Protein AF-A0A6A1TLH7-F1 (afdb_monomer)

Mean predicted aligned error: 11.82 Å

Organism: Neorhizobium galegae (NCBI:txid399)

Sequence (129 aa):
MTAERFIASPFVEGDRLYRSGDLGRYLPDGNLEFLGRNDDQVKIRGFRIEPGEIAARLCEHELVGDAVVVARQDRAGDQRLVAYVVAKPAHGSDEADGAQLAASLRAHLGSLLPTTWCRLPSCGWMGCR

Radius of gyration: 21.56 Å; Cα contacts (8 Å, |Δi|>4): 139; chains: 1; bounding box: 51×53×57 Å

InterPro domains:
  IPR025110 AMP-binding enzyme, C-terminal domain [PF13193] (53-113)
  IPR045851 AMP-binding enzyme domain superfamily [G3DSA:3.30.300.30] (39-123)

Nearest PDB structures (foldseek):
  5wmm-assembly1_A  TM=5.866E-01  e=1.098E-10  Micromonospora sp. ML1
  6m2o-assembly1_A  TM=6.675E-01  e=2.154E-07  Rhodopseudomonas palustris
  5bsr-assembly1_A  TM=6.480E-01  e=2.439E-07  Nicotiana tabacum
  4wv3-assembly1_A  TM=6.741E-01  e=5.823E-07  Stigmatella aurantiaca
  4g37-assembly2_B  TM=6.312E-01  e=1.574E-06  Photinus pyralis

Secondary structure (DSSP, 8-state):
--TTSEEEPSSSTT-EEE---EEEEE-TTSPEEEEEESS--EEETTEEE-HHHHHHHHHTSTTEEEEEEEEEE-TTS-EEEEEEEEEPGGG---HHHHHHHHHHHHHHHHHTS-S--------------

Foldseek 3Di:
DDDPQWDQDPVDHPHTDGDPQWDWDADPVRDIGTDGGNAQWDAAPNDTDRQVVLQVLLCVDPQFPGKGWHWDQDPVRHTDIDMDTDTDPVQDDDVVSVVVSVVVSVVSVVVPDDPDDDDDPPDDPDDDD

Solvent-accessible surface area (backbone atoms only — not comparable to full-atom values): 8312 Å² total; per-residue (Å²): 136,66,72,88,43,47,41,78,34,92,87,42,88,93,42,68,38,75,65,82,50,66,34,63,45,75,44,99,88,71,49,77,45,81,74,50,62,76,49,84,64,43,75,44,97,87,40,83,43,54,32,68,58,54,19,53,60,49,43,71,38,91,60,35,66,41,50,49,44,44,83,42,69,48,97,87,67,52,64,40,80,46,74,49,72,40,66,36,89,92,63,72,86,50,73,72,49,50,56,53,49,55,51,51,52,52,52,56,60,54,68,76,46,85,88,73,84,85,85,76,79,89,71,77,92,79,82,85,128

pLDDT: mean 84.62, std 12.76, range [43.81, 96.56]

Structure (mmCIF, N/CA/C/O backbone):
data_AF-A0A6A1TLH7-F1
#
_entry.id   AF-A0A6A1TLH7-F1
#
loop_
_atom_site.group_PDB
_atom_site.id
_atom_site.type_symbol
_atom_site.label_atom_id
_atom_site.label_alt_id
_atom_site.label_comp_id
_atom_site.label_asym_id
_atom_site.label_entity_id
_atom_site.label_seq_id
_atom_site.pdbx_PDB_ins_code
_atom_site.Cartn_x
_atom_site.Cartn_y
_atom_site.Cartn_z
_atom_site.occupancy
_atom_site.B_iso_or_equiv
_atom_site.auth_seq_id
_atom_site.auth_comp_id
_atom_site.auth_asym_id
_atom_site.auth_atom_id
_atom_site.pdbx_PDB_model_num
ATOM 1 N N . MET A 1 1 ? -19.952 5.585 2.055 1.00 47.22 1 MET A N 1
ATOM 2 C CA . MET A 1 1 ? -19.207 4.695 2.975 1.00 47.22 1 MET A CA 1
ATOM 3 C C . MET A 1 1 ? -19.762 3.287 2.813 1.00 47.22 1 MET A C 1
ATOM 5 O O . MET A 1 1 ? -20.968 3.119 2.932 1.00 47.22 1 MET A O 1
ATOM 9 N N . THR A 1 2 ? -18.924 2.331 2.413 1.00 47.28 2 THR A N 1
ATOM 10 C CA . THR A 1 2 ? -19.317 0.996 1.922 1.00 47.28 2 THR A CA 1
ATOM 11 C C . THR A 1 2 ? -19.657 0.010 3.046 1.00 47.28 2 THR A C 1
ATOM 13 O O . THR A 1 2 ? -19.273 0.193 4.203 1.00 47.28 2 THR A O 1
ATOM 16 N N . ALA A 1 3 ? -20.395 -1.048 2.692 1.00 58.00 3 ALA A N 1
ATOM 17 C CA . ALA A 1 3 ? -20.850 -2.111 3.591 1.00 58.00 3 ALA A CA 1
ATOM 18 C C . ALA A 1 3 ? -19.714 -2.854 4.328 1.00 58.00 3 ALA A C 1
ATOM 20 O O . ALA A 1 3 ? -19.961 -3.453 5.367 1.00 58.00 3 ALA A O 1
ATOM 21 N N . GLU A 1 4 ? -18.472 -2.762 3.852 1.00 61.28 4 GLU A N 1
ATOM 22 C CA . GLU A 1 4 ? -17.318 -3.486 4.404 1.00 61.28 4 GLU A CA 1
ATOM 23 C C . GLU A 1 4 ? -16.864 -3.011 5.792 1.00 61.28 4 GLU A C 1
ATOM 25 O O . GLU A 1 4 ? -16.290 -3.796 6.546 1.00 61.28 4 GLU A O 1
ATOM 30 N N . ARG A 1 5 ? -17.116 -1.747 6.167 1.00 78.06 5 ARG A N 1
ATOM 31 C CA . ARG A 1 5 ? -16.708 -1.217 7.487 1.00 78.06 5 ARG A CA 1
ATOM 32 C C . ARG A 1 5 ? -17.796 -1.259 8.550 1.00 78.06 5 ARG A C 1
ATOM 34 O O . ARG A 1 5 ? -17.478 -1.143 9.729 1.00 78.06 5 ARG A O 1
ATOM 41 N N . PHE A 1 6 ? -19.053 -1.430 8.155 1.00 87.88 6 PHE A N 1
ATOM 42 C CA . PHE A 1 6 ? -20.183 -1.475 9.076 1.00 87.88 6 PHE A CA 1
ATOM 43 C C . PHE A 1 6 ? -20.924 -2.805 8.912 1.00 87.88 6 PHE A C 1
ATOM 45 O O . PHE A 1 6 ? -21.735 -2.965 7.999 1.00 87.88 6 PHE A O 1
ATOM 52 N N . ILE A 1 7 ? -20.645 -3.756 9.795 1.00 88.38 7 ILE A N 1
ATOM 53 C CA . ILE A 1 7 ? -21.216 -5.108 9.763 1.00 88.38 7 ILE A CA 1
ATOM 54 C C . ILE A 1 7 ? -22.512 -5.167 10.575 1.00 88.38 7 ILE A C 1
ATOM 56 O O . ILE A 1 7 ? -22.739 -4.309 11.426 1.00 88.38 7 ILE A O 1
ATOM 60 N N . ALA A 1 8 ? -23.364 -6.163 10.329 1.00 92.56 8 ALA A N 1
ATOM 61 C CA . ALA A 1 8 ? -24.525 -6.404 11.184 1.00 92.56 8 ALA A CA 1
ATOM 62 C C . ALA A 1 8 ? -24.064 -6.759 12.608 1.00 92.56 8 ALA A C 1
ATOM 64 O O . ALA A 1 8 ? -23.109 -7.521 12.780 1.00 92.56 8 ALA A O 1
ATOM 65 N N . SER A 1 9 ? -24.717 -6.186 13.618 1.00 91.25 9 SER A N 1
ATOM 66 C CA . SER A 1 9 ? -24.429 -6.506 15.013 1.00 91.25 9 SER A CA 1
ATOM 67 C C . SER A 1 9 ? -24.983 -7.894 15.358 1.00 91.25 9 SER A C 1
ATOM 69 O O . SER A 1 9 ? -26.180 -8.116 15.197 1.00 91.25 9 SER A O 1
ATOM 71 N N . PRO A 1 10 ? -24.163 -8.835 15.863 1.00 92.38 10 PRO A N 1
ATOM 72 C CA . PRO A 1 10 ? -24.665 -10.095 16.408 1.00 92.38 10 PRO A CA 1
ATOM 73 C C . PRO A 1 10 ? -25.266 -9.927 17.814 1.00 92.38 10 PRO A C 1
ATOM 75 O O . PRO A 1 10 ? -25.828 -10.876 18.350 1.00 92.38 10 PRO A O 1
ATOM 78 N N . PHE A 1 11 ? -25.112 -8.751 18.435 1.00 92.31 11 PHE A N 1
ATOM 79 C CA . PHE A 1 11 ? -25.544 -8.494 19.812 1.00 92.31 11 PHE A CA 1
ATOM 80 C C . PHE A 1 11 ? -26.929 -7.848 19.890 1.00 92.31 11 PHE A C 1
ATOM 82 O O . PHE A 1 11 ? -27.643 -8.052 20.867 1.00 92.31 11 PHE A O 1
ATOM 89 N N . VAL A 1 12 ? -27.293 -7.055 18.879 1.00 93.75 12 VAL A N 1
ATOM 90 C CA . VAL A 1 12 ? -28.563 -6.323 18.815 1.00 93.75 12 VAL A CA 1
ATOM 91 C C . VAL A 1 12 ? -29.077 -6.384 17.382 1.00 93.75 12 VAL A C 1
ATOM 93 O O . VAL A 1 12 ? -28.392 -5.962 16.451 1.00 93.75 12 VAL A O 1
ATOM 96 N N . GLU A 1 13 ? -30.279 -6.924 17.199 1.00 93.69 13 GLU A N 1
ATOM 97 C CA . GLU A 1 13 ? -30.901 -7.040 15.882 1.00 93.69 13 GLU A CA 1
ATOM 98 C C . GLU A 1 13 ? -31.238 -5.654 15.313 1.00 93.69 13 GLU A C 1
ATOM 100 O O . GLU A 1 13 ? -31.763 -4.791 16.012 1.00 93.69 13 GLU A O 1
ATOM 105 N N . GLY A 1 14 ? -30.912 -5.431 14.039 1.00 90.81 14 GLY A N 1
ATOM 106 C CA . GLY A 1 14 ? -31.104 -4.142 13.362 1.00 90.81 14 GLY A CA 1
ATOM 107 C C . GLY A 1 14 ? -29.952 -3.144 13.530 1.00 90.81 14 GLY A C 1
ATOM 108 O O . GLY A 1 14 ? -29.838 -2.222 12.719 1.00 90.81 14 GLY A O 1
ATOM 109 N N . ASP A 1 15 ? -29.050 -3.360 14.491 1.00 93.38 15 ASP A N 1
ATOM 110 C CA . ASP A 1 15 ? -27.878 -2.507 14.701 1.00 93.38 15 ASP A CA 1
ATOM 111 C C . ASP A 1 15 ? -26.694 -2.886 13.803 1.00 93.38 15 ASP A C 1
ATOM 113 O O . ASP A 1 15 ? -26.580 -3.994 13.263 1.00 93.38 15 ASP A O 1
ATOM 117 N N . ARG A 1 16 ? -25.751 -1.947 13.673 1.00 92.06 16 ARG A N 1
ATOM 118 C CA . ARG A 1 16 ? -24.495 -2.143 12.942 1.00 92.06 16 ARG A CA 1
ATOM 119 C C . ARG A 1 16 ? -23.290 -1.867 13.828 1.00 92.06 16 ARG A C 1
ATOM 121 O O . ARG A 1 16 ? -23.271 -0.898 14.580 1.00 92.06 16 ARG A O 1
ATOM 128 N N . LEU A 1 17 ? -22.250 -2.678 13.673 1.00 91.31 17 LEU A N 1
ATOM 129 C CA . LEU A 1 17 ? -20.954 -2.488 14.318 1.00 91.31 17 LEU A CA 1
ATOM 130 C C . LEU A 1 17 ? -19.943 -1.914 13.334 1.00 91.31 17 LEU A C 1
ATOM 132 O O . LEU A 1 17 ? -19.870 -2.349 12.185 1.00 91.31 17 LEU A O 1
ATOM 136 N N . TYR A 1 18 ? -19.122 -0.976 13.800 1.00 88.56 18 TYR A N 1
ATOM 137 C CA . TYR A 1 18 ? -18.003 -0.451 13.026 1.00 88.56 18 TYR A CA 1
ATOM 138 C C . TYR A 1 18 ? -16.744 -1.297 13.244 1.00 88.56 18 TYR A C 1
ATOM 140 O O . TYR A 1 18 ? -16.263 -1.440 14.369 1.00 88.56 18 TYR A O 1
ATOM 148 N N . ARG A 1 19 ? -16.173 -1.835 12.162 1.00 85.69 19 ARG A N 1
ATOM 149 C CA . ARG A 1 19 ? -14.906 -2.573 12.195 1.00 85.69 19 ARG A CA 1
ATOM 150 C C . ARG A 1 19 ? -13.741 -1.579 12.176 1.00 85.69 19 ARG A C 1
ATOM 152 O O . ARG A 1 19 ? -13.341 -1.116 11.111 1.00 85.69 19 ARG A O 1
ATOM 159 N N . SER A 1 20 ? -13.196 -1.259 13.352 1.00 82.62 20 SER A N 1
ATOM 160 C CA . SER A 1 20 ? -12.102 -0.281 13.502 1.00 82.62 20 SER A CA 1
ATOM 161 C C . SER A 1 20 ? -10.771 -0.735 12.897 1.00 82.62 20 SER A C 1
ATOM 163 O O . SER A 1 20 ? -9.969 0.109 12.497 1.00 82.62 20 SER A O 1
ATOM 165 N N . GLY A 1 21 ? -10.536 -2.051 12.836 1.00 78.25 21 GLY A N 1
ATOM 166 C CA . GLY A 1 21 ? -9.248 -2.645 12.456 1.00 78.25 21 GLY A CA 1
ATOM 167 C C . GLY A 1 21 ? -8.199 -2.612 13.575 1.00 78.25 21 GLY A C 1
ATOM 168 O O . GLY A 1 21 ? -7.069 -3.035 13.361 1.00 78.25 21 GLY A O 1
ATOM 169 N N . ASP A 1 22 ? -8.562 -2.141 14.769 1.00 83.44 22 ASP A N 1
ATOM 170 C CA . ASP A 1 22 ? -7.699 -2.148 15.951 1.00 83.44 22 ASP A CA 1
ATOM 171 C C . ASP A 1 22 ? -7.807 -3.480 16.702 1.00 83.44 22 ASP A C 1
ATOM 173 O O . ASP A 1 22 ? -8.893 -4.048 16.839 1.00 83.44 22 ASP A O 1
ATOM 177 N N . LEU A 1 23 ? -6.673 -3.968 17.201 1.00 84.94 23 LEU A N 1
ATOM 178 C CA . LEU A 1 23 ? -6.590 -5.099 18.110 1.00 84.94 23 LEU A CA 1
ATOM 179 C C . LEU A 1 23 ? -6.469 -4.570 19.537 1.00 84.94 23 LEU A C 1
ATOM 181 O O . LEU A 1 23 ? -5.616 -3.735 19.841 1.00 84.94 23 LEU A O 1
ATOM 185 N N . GLY A 1 24 ? -7.301 -5.089 20.427 1.00 90.00 24 GLY A N 1
ATOM 186 C CA . GLY A 1 24 ? -7.239 -4.778 21.844 1.00 90.00 24 GLY A CA 1
ATOM 187 C C . GLY A 1 24 ? -7.706 -5.950 22.689 1.00 90.00 24 GLY A C 1
ATOM 188 O O . GLY A 1 24 ? -8.295 -6.904 22.174 1.00 90.00 24 GLY A O 1
ATOM 189 N N . ARG A 1 25 ? -7.442 -5.874 23.990 1.00 92.25 25 ARG A N 1
ATOM 190 C CA . ARG A 1 25 ? -7.968 -6.818 24.980 1.00 92.25 25 ARG A CA 1
ATOM 191 C C . ARG A 1 25 ? -8.503 -6.075 26.193 1.00 92.25 25 ARG A C 1
ATOM 193 O O . ARG A 1 25 ? -8.019 -4.997 26.524 1.00 92.25 25 ARG A O 1
ATOM 200 N N . TYR A 1 26 ? -9.464 -6.680 26.874 1.00 96.25 26 TYR A N 1
ATOM 201 C CA . TYR A 1 26 ? -9.888 -6.195 28.180 1.00 96.25 26 TYR A CA 1
ATOM 202 C C . TYR A 1 26 ? -8.872 -6.590 29.252 1.00 96.25 26 TYR A C 1
ATOM 204 O O . TYR A 1 26 ? -8.373 -7.719 29.271 1.00 96.25 26 TYR A O 1
ATOM 212 N N . LEU A 1 27 ? -8.579 -5.650 30.141 1.00 96.00 27 LEU A N 1
ATOM 213 C CA . LEU A 1 27 ? -7.859 -5.877 31.384 1.00 96.00 27 LEU A CA 1
ATOM 214 C C . LEU A 1 27 ? -8.842 -6.319 32.488 1.00 96.00 27 LEU A C 1
ATOM 216 O O . LEU A 1 27 ? -10.049 -6.095 32.362 1.00 96.00 27 LEU A O 1
ATOM 220 N N . PRO A 1 28 ? -8.360 -6.941 33.584 1.00 96.56 28 PRO A N 1
ATOM 221 C CA . PRO A 1 28 ? -9.223 -7.399 34.679 1.00 96.56 28 PRO A CA 1
ATOM 222 C C . PRO A 1 28 ? -10.030 -6.289 35.370 1.00 96.56 28 PRO A C 1
ATOM 224 O O . PRO A 1 28 ? -11.033 -6.576 36.014 1.00 96.56 28 PRO A O 1
ATOM 227 N N . ASP A 1 29 ? -9.596 -5.035 35.242 1.00 96.00 29 ASP A N 1
ATOM 228 C CA . ASP A 1 29 ? -10.276 -3.846 35.765 1.00 96.00 29 ASP A CA 1
ATOM 229 C C . ASP A 1 29 ? -11.367 -3.298 34.820 1.00 96.00 29 ASP A C 1
ATOM 231 O O . ASP A 1 29 ? -12.030 -2.317 35.149 1.00 96.00 29 ASP A O 1
ATOM 235 N N . GLY A 1 30 ? -11.568 -3.928 33.655 1.00 94.62 30 GLY A N 1
ATOM 236 C CA . G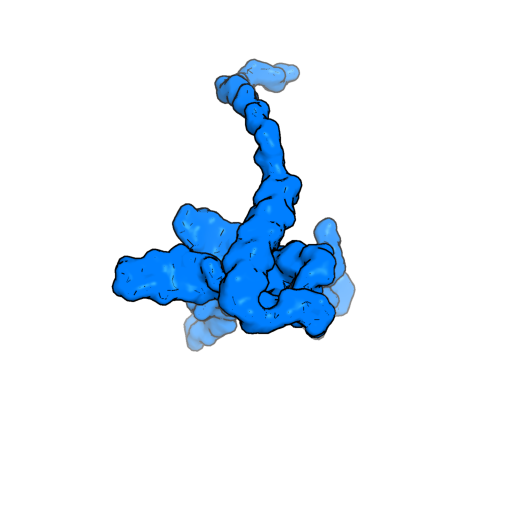LY A 1 30 ? -12.545 -3.525 32.644 1.00 94.62 30 GLY A CA 1
ATOM 237 C C . GLY A 1 30 ? -12.034 -2.491 31.636 1.00 94.62 30 GLY A C 1
ATOM 238 O O . GLY A 1 30 ? -12.761 -2.165 30.695 1.00 94.62 30 GLY A O 1
ATOM 239 N N . ASN A 1 31 ? -10.797 -2.003 31.772 1.00 95.12 31 ASN A N 1
ATOM 240 C CA . ASN A 1 31 ? -10.194 -1.106 30.787 1.00 95.12 31 ASN A CA 1
ATOM 241 C C . ASN A 1 31 ? -9.788 -1.858 29.510 1.00 95.12 31 ASN A C 1
ATOM 243 O O . ASN A 1 31 ? -9.514 -3.059 29.530 1.00 95.12 31 ASN A O 1
ATOM 247 N N . LEU A 1 32 ? -9.727 -1.138 28.385 1.00 94.81 32 LEU A N 1
ATOM 248 C CA . LEU A 1 32 ? -9.283 -1.686 27.103 1.00 94.81 32 LEU A CA 1
ATOM 249 C C . LEU A 1 32 ? -7.795 -1.371 26.880 1.00 94.81 32 LEU A C 1
ATOM 251 O O . LEU A 1 32 ? -7.413 -0.205 26.790 1.00 94.81 32 LEU A O 1
ATOM 255 N N . GLU A 1 33 ? -6.958 -2.399 26.751 1.00 93.12 33 GLU A N 1
ATOM 256 C CA . GLU A 1 33 ? -5.564 -2.265 26.324 1.00 93.12 33 GLU A CA 1
ATOM 257 C C . GLU A 1 33 ? -5.474 -2.372 24.799 1.00 93.12 33 GLU A C 1
ATOM 259 O O . GLU A 1 33 ? -5.944 -3.343 24.200 1.00 93.12 33 GLU A O 1
ATOM 264 N N . PHE A 1 34 ? -4.852 -1.376 24.168 1.00 85.81 34 PHE A N 1
ATOM 265 C CA . PHE A 1 34 ? -4.582 -1.368 22.733 1.00 85.81 34 PHE A CA 1
ATOM 266 C C . PHE A 1 34 ? -3.319 -2.181 22.419 1.00 85.81 34 PHE A C 1
ATOM 268 O O . PHE A 1 34 ? -2.243 -1.881 22.932 1.00 85.81 34 PHE A O 1
ATOM 275 N N . LEU A 1 35 ? -3.448 -3.193 21.558 1.00 78.38 35 LEU A N 1
ATOM 276 C CA . LEU A 1 35 ? -2.383 -4.145 21.216 1.00 78.38 35 LEU A CA 1
ATOM 277 C C . LEU A 1 35 ? -1.776 -3.908 19.827 1.00 78.38 35 LEU A C 1
ATOM 279 O O . LEU A 1 35 ? -0.743 -4.490 19.501 1.00 78.38 35 LEU A O 1
ATOM 283 N N . GLY A 1 36 ? -2.402 -3.070 19.002 1.00 68.75 36 GLY A N 1
ATOM 284 C CA . GLY A 1 36 ? -1.936 -2.762 17.654 1.00 68.75 36 GLY A CA 1
ATOM 285 C C . GLY A 1 36 ? -3.075 -2.778 16.647 1.00 68.75 36 GLY A C 1
ATOM 286 O O . GLY A 1 36 ? -4.241 -2.653 17.008 1.00 68.75 36 GLY A O 1
ATOM 287 N N . ARG A 1 37 ? -2.746 -2.926 15.365 1.00 76.38 37 ARG A N 1
ATOM 288 C CA . ARG A 1 37 ? -3.743 -3.074 14.303 1.00 76.38 37 ARG A CA 1
ATOM 289 C C . ARG A 1 37 ? -3.815 -4.524 13.848 1.00 76.38 37 ARG A C 1
ATOM 291 O O . ARG A 1 37 ? -2.816 -5.232 13.852 1.00 76.38 37 ARG A O 1
ATOM 298 N N . ASN A 1 38 ? -5.019 -4.949 13.492 1.00 70.00 38 ASN A N 1
ATOM 299 C CA . ASN A 1 38 ? -5.297 -6.231 12.850 1.00 70.00 38 ASN A CA 1
ATOM 300 C C . ASN A 1 38 ? -5.387 -6.082 11.317 1.00 70.00 38 ASN A C 1
ATOM 302 O O . ASN A 1 38 ? -5.819 -6.997 10.623 1.00 70.00 38 ASN A O 1
ATOM 306 N N . ASP A 1 39 ? -5.056 -4.899 10.799 1.00 67.94 39 ASP A N 1
ATOM 307 C CA . ASP A 1 39 ? -4.866 -4.638 9.379 1.00 67.94 39 ASP A CA 1
ATOM 308 C C . ASP A 1 39 ? -3.413 -4.222 9.108 1.00 67.94 39 ASP A C 1
ATOM 310 O O . ASP A 1 39 ? -2.702 -3.760 10.002 1.00 67.94 39 ASP A O 1
ATOM 314 N N . ASP A 1 40 ? -2.964 -4.398 7.865 1.00 73.62 40 ASP A N 1
ATOM 315 C CA . ASP A 1 40 ? -1.565 -4.204 7.454 1.00 73.62 40 ASP A CA 1
ATOM 316 C C . ASP A 1 40 ? -1.150 -2.723 7.354 1.00 73.62 40 ASP A C 1
ATOM 318 O O . ASP A 1 40 ? -0.187 -2.374 6.671 1.00 73.62 40 ASP A O 1
ATOM 322 N N . GLN A 1 41 ? -1.885 -1.809 7.987 1.00 82.69 41 GLN A N 1
ATOM 323 C CA . GLN A 1 41 ? -1.656 -0.377 7.873 1.00 82.69 41 GLN A CA 1
ATOM 324 C C . GLN A 1 41 ? -0.409 0.074 8.642 1.00 82.69 41 GLN A C 1
ATOM 326 O O . GLN A 1 41 ? -0.234 -0.231 9.822 1.00 82.69 41 GLN A O 1
ATOM 331 N N . VAL A 1 42 ? 0.435 0.886 7.999 1.00 86.81 42 VAL A N 1
ATOM 332 C CA . VAL A 1 42 ? 1.741 1.294 8.543 1.00 86.81 42 VAL A CA 1
ATOM 333 C C . VAL A 1 42 ? 1.891 2.813 8.611 1.00 86.81 42 VAL A C 1
ATOM 335 O O . VAL A 1 42 ? 1.303 3.555 7.821 1.00 86.81 42 VAL A O 1
ATOM 338 N N . LYS A 1 43 ? 2.699 3.293 9.565 1.00 86.81 43 LYS A N 1
ATOM 339 C CA . LYS A 1 43 ? 3.111 4.701 9.656 1.00 86.81 43 LYS A CA 1
ATOM 340 C C . LYS A 1 43 ? 4.574 4.835 9.261 1.00 86.81 43 LYS A C 1
ATOM 342 O O . LYS A 1 43 ? 5.447 4.346 9.971 1.00 86.81 43 LYS A O 1
ATOM 347 N N . ILE A 1 44 ? 4.846 5.542 8.169 1.00 88.06 44 ILE A N 1
ATOM 348 C CA . ILE A 1 44 ? 6.209 5.791 7.687 1.00 88.06 44 ILE A CA 1
ATOM 349 C C . ILE A 1 44 ? 6.389 7.294 7.534 1.00 88.06 44 ILE A C 1
ATOM 351 O O . ILE A 1 44 ? 5.642 7.931 6.800 1.00 88.06 44 ILE A O 1
ATOM 355 N N . ARG A 1 45 ? 7.366 7.875 8.244 1.00 88.38 45 ARG A N 1
ATOM 356 C CA . ARG A 1 45 ? 7.69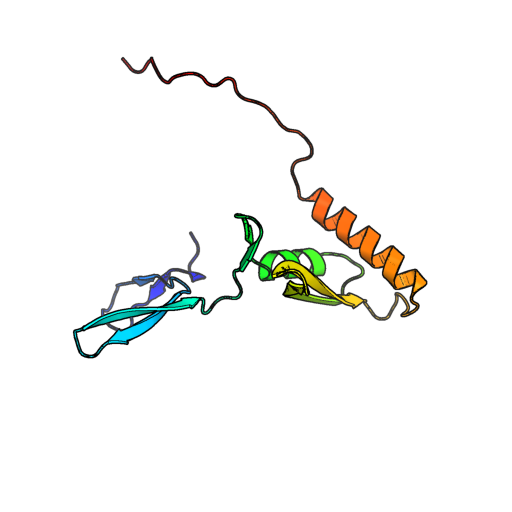0 9.318 8.182 1.00 88.38 45 ARG A CA 1
ATOM 357 C C . ARG A 1 45 ? 6.467 10.232 8.391 1.00 88.38 45 ARG A C 1
ATOM 359 O O . ARG A 1 45 ? 6.329 11.256 7.735 1.00 88.38 45 ARG A O 1
ATOM 366 N N . GLY A 1 46 ? 5.560 9.838 9.289 1.00 87.62 46 GLY A N 1
ATOM 367 C CA . GLY A 1 46 ? 4.323 10.571 9.591 1.00 87.62 46 GLY A CA 1
ATOM 368 C C . GLY A 1 46 ? 3.151 10.302 8.637 1.00 87.62 46 GLY A C 1
ATOM 369 O O . GLY A 1 46 ? 2.033 10.717 8.933 1.00 87.62 46 GLY A O 1
ATOM 370 N N . PHE A 1 47 ? 3.360 9.560 7.547 1.00 89.12 47 PHE A N 1
ATOM 371 C CA . PHE A 1 47 ? 2.311 9.191 6.599 1.00 89.12 47 PHE A CA 1
ATOM 372 C C . PHE A 1 47 ? 1.639 7.881 7.006 1.00 89.12 47 PHE A C 1
ATOM 374 O O . PHE A 1 47 ? 2.315 6.894 7.301 1.00 89.12 47 PHE A O 1
ATOM 381 N N . ARG A 1 48 ? 0.302 7.873 7.009 1.00 87.94 48 ARG A N 1
ATOM 382 C CA . ARG A 1 48 ? -0.517 6.665 7.162 1.00 87.94 48 ARG A CA 1
ATOM 383 C C . ARG A 1 48 ? -0.643 6.023 5.785 1.00 87.94 48 ARG A C 1
ATOM 385 O O . ARG A 1 48 ? -1.250 6.613 4.900 1.00 87.94 48 ARG A O 1
ATOM 392 N N . ILE A 1 49 ? -0.030 4.859 5.613 1.00 90.62 49 ILE A N 1
ATOM 393 C CA . ILE A 1 49 ? 0.038 4.162 4.330 1.00 90.62 49 ILE A CA 1
ATOM 394 C C . ILE A 1 49 ? -0.701 2.836 4.453 1.00 90.62 49 ILE A C 1
ATOM 396 O O . ILE A 1 49 ? -0.560 2.144 5.461 1.00 90.62 49 ILE A O 1
ATOM 400 N N . GLU A 1 50 ? -1.466 2.486 3.423 1.00 91.19 50 GLU A N 1
ATOM 401 C CA . GLU A 1 50 ? -2.137 1.196 3.272 1.00 91.19 50 GLU A CA 1
ATOM 402 C C . GLU A 1 50 ? -1.354 0.359 2.243 1.00 91.19 50 GLU A C 1
ATOM 404 O O . GLU A 1 50 ? -1.526 0.550 1.039 1.00 91.19 50 GLU A O 1
ATOM 409 N N . PRO A 1 51 ? -0.452 -0.550 2.667 1.00 91.94 51 PRO A N 1
ATOM 410 C CA . PRO A 1 51 ? 0.360 -1.338 1.738 1.00 91.94 51 PRO A CA 1
ATOM 411 C C . PRO A 1 51 ? -0.482 -2.166 0.763 1.00 91.94 51 PRO A C 1
ATOM 413 O O . PRO A 1 51 ? -0.094 -2.323 -0.393 1.00 91.94 51 PRO A O 1
ATOM 416 N N . GLY A 1 52 ? -1.659 -2.627 1.202 1.00 88.31 52 GLY A N 1
ATOM 417 C CA . GLY A 1 52 ? -2.622 -3.328 0.352 1.00 88.31 52 GLY A CA 1
ATOM 418 C C . GLY A 1 52 ? -3.123 -2.490 -0.829 1.00 88.31 52 GLY A C 1
ATOM 419 O O . GLY A 1 52 ? -3.299 -3.029 -1.917 1.00 88.31 52 GLY A O 1
ATOM 420 N N . GLU A 1 53 ? -3.276 -1.171 -0.669 1.00 91.25 53 GLU A N 1
ATOM 421 C CA . GLU A 1 53 ? -3.642 -0.284 -1.780 1.00 91.25 53 GLU A CA 1
ATOM 422 C C . GLU A 1 53 ? -2.515 -0.219 -2.816 1.00 91.25 53 GLU A C 1
ATOM 424 O O . GLU A 1 53 ? -2.758 -0.349 -4.013 1.00 91.25 53 GLU A O 1
ATOM 429 N N . ILE A 1 54 ? -1.265 -0.087 -2.364 1.00 95.06 54 ILE A N 1
ATOM 430 C CA . ILE A 1 54 ? -0.102 -0.058 -3.260 1.00 95.06 54 ILE A CA 1
ATOM 431 C C . ILE A 1 54 ? 0.034 -1.395 -3.997 1.00 95.06 54 ILE A C 1
ATOM 433 O O . ILE A 1 54 ? 0.270 -1.397 -5.203 1.00 95.06 54 ILE A O 1
ATOM 437 N N . ALA A 1 55 ? -0.148 -2.521 -3.300 1.00 94.44 55 ALA A N 1
ATOM 438 C CA . ALA A 1 55 ? -0.151 -3.849 -3.908 1.00 94.44 55 ALA A CA 1
ATOM 439 C C . ALA A 1 55 ? -1.229 -3.968 -4.997 1.00 94.44 55 ALA A C 1
ATOM 441 O O . ALA A 1 55 ? -0.920 -4.364 -6.118 1.00 94.44 55 ALA A O 1
ATOM 442 N N . ALA A 1 56 ? -2.460 -3.529 -4.712 1.00 93.50 56 ALA A N 1
ATOM 443 C CA . ALA A 1 56 ? -3.542 -3.522 -5.693 1.00 93.50 56 ALA A CA 1
ATOM 444 C C . ALA A 1 56 ? -3.188 -2.681 -6.932 1.00 93.50 56 ALA A C 1
ATOM 446 O O . ALA A 1 56 ? -3.366 -3.144 -8.057 1.00 93.50 56 ALA A O 1
ATOM 447 N N . ARG A 1 57 ? -2.603 -1.488 -6.745 1.00 96.19 57 ARG A N 1
ATOM 448 C CA . ARG A 1 57 ? -2.160 -0.626 -7.857 1.00 96.19 57 ARG A CA 1
ATOM 449 C C . ARG A 1 57 ? -1.010 -1.217 -8.661 1.00 96.19 57 ARG A C 1
ATOM 451 O O . ARG A 1 57 ? -0.947 -0.997 -9.867 1.00 96.19 57 ARG A O 1
ATOM 458 N N . LEU A 1 58 ? -0.114 -1.971 -8.028 1.00 96.19 58 LEU A N 1
ATOM 459 C CA . LEU A 1 58 ? 0.932 -2.714 -8.733 1.00 96.19 58 LEU A CA 1
ATOM 460 C C . LEU A 1 58 ? 0.334 -3.834 -9.593 1.00 96.19 58 LEU A C 1
ATOM 462 O O . LEU A 1 58 ? 0.751 -3.986 -10.737 1.00 96.19 58 LEU A O 1
ATOM 466 N N . CYS A 1 59 ? -0.664 -4.562 -9.088 1.00 94.94 59 CYS A N 1
ATOM 467 C CA . CYS A 1 59 ? -1.349 -5.625 -9.833 1.00 94.94 59 CYS A CA 1
ATOM 468 C C . CYS A 1 59 ? -2.191 -5.118 -11.018 1.00 94.94 59 CYS A C 1
ATOM 470 O O . CYS A 1 59 ? -2.523 -5.902 -11.904 1.00 94.94 59 CYS A O 1
ATOM 472 N N . GLU A 1 60 ? -2.511 -3.820 -11.080 1.00 95.62 60 GLU A N 1
ATOM 473 C CA . GLU A 1 60 ? -3.120 -3.196 -12.268 1.00 95.62 60 GLU A CA 1
ATOM 474 C C . GLU A 1 60 ? -2.128 -3.074 -13.444 1.00 95.62 60 GLU A C 1
ATOM 476 O O . GLU A 1 60 ? -2.549 -2.906 -14.589 1.00 95.62 60 GLU A O 1
ATOM 481 N N . HIS A 1 61 ? -0.816 -3.161 -13.195 1.00 94.81 61 HIS A N 1
ATOM 482 C CA . HIS A 1 61 ? 0.201 -3.041 -14.236 1.00 94.81 61 HIS A CA 1
ATOM 483 C C . HIS A 1 61 ? 0.278 -4.302 -15.108 1.00 94.81 61 HIS A C 1
ATOM 485 O O . HIS A 1 61 ? 0.309 -5.428 -14.611 1.00 94.81 61 HIS A O 1
ATOM 491 N N . GLU A 1 62 ? 0.397 -4.134 -16.428 1.00 92.25 62 GLU A N 1
ATOM 492 C CA . GLU A 1 62 ? 0.302 -5.248 -17.382 1.00 92.25 62 GLU A CA 1
ATOM 493 C C . GLU A 1 62 ? 1.362 -6.341 -17.177 1.00 92.25 62 GLU A C 1
ATOM 495 O O . GLU A 1 62 ? 1.086 -7.513 -17.430 1.00 92.25 62 GLU A O 1
ATOM 500 N N . LEU A 1 63 ? 2.535 -5.972 -16.657 1.00 91.81 63 LEU A N 1
ATOM 501 C CA . LEU A 1 63 ? 3.665 -6.880 -16.430 1.00 91.81 63 LEU A CA 1
ATOM 502 C C . LEU A 1 63 ? 3.574 -7.664 -15.108 1.00 91.81 63 LEU A C 1
ATOM 504 O O . LEU A 1 63 ? 4.328 -8.617 -14.917 1.00 91.81 63 LEU A O 1
ATOM 508 N N . VAL A 1 64 ? 2.679 -7.279 -14.192 1.00 93.31 64 VAL A N 1
ATOM 509 C CA . VAL A 1 64 ? 2.605 -7.836 -12.831 1.00 93.31 64 VAL A CA 1
ATOM 510 C C . VAL A 1 64 ? 1.561 -8.942 -12.762 1.00 93.31 64 VAL A C 1
ATOM 512 O O . VAL A 1 64 ? 0.406 -8.741 -13.127 1.00 93.31 64 VAL A O 1
ATOM 515 N N . GLY A 1 65 ? 1.976 -10.125 -12.314 1.00 91.31 65 GLY A N 1
ATOM 516 C CA . GLY A 1 65 ? 1.081 -11.240 -12.010 1.00 91.31 65 GLY A CA 1
ATOM 517 C C . GLY A 1 65 ? 0.533 -11.174 -10.586 1.00 91.31 65 GLY A C 1
ATOM 518 O O . GLY A 1 65 ? -0.649 -11.428 -10.386 1.00 91.31 65 GLY A O 1
ATOM 519 N N . ASP A 1 66 ? 1.387 -10.820 -9.622 1.00 92.75 66 ASP A N 1
ATOM 520 C CA . ASP A 1 66 ? 1.015 -10.661 -8.214 1.00 92.75 66 ASP A CA 1
ATOM 521 C C . ASP A 1 66 ? 2.002 -9.729 -7.487 1.00 92.75 66 ASP A C 1
ATOM 523 O O . ASP A 1 66 ? 3.149 -9.561 -7.926 1.00 92.75 66 ASP A O 1
ATOM 527 N N . ALA A 1 67 ? 1.578 -9.127 -6.376 1.00 94.12 67 ALA A N 1
ATOM 528 C CA . ALA A 1 67 ? 2.405 -8.234 -5.576 1.00 94.12 67 ALA A CA 1
ATOM 529 C C . ALA A 1 67 ? 2.025 -8.235 -4.088 1.00 94.12 67 ALA A C 1
ATOM 531 O O . ALA A 1 67 ? 0.857 -8.203 -3.713 1.00 94.12 67 ALA A O 1
ATOM 532 N N . VAL A 1 68 ? 3.043 -8.153 -3.229 1.00 93.31 68 VAL A N 1
ATOM 533 C CA . VAL A 1 68 ? 2.890 -7.915 -1.787 1.00 93.31 68 VAL A CA 1
ATOM 534 C C . VAL A 1 68 ? 3.779 -6.750 -1.378 1.00 93.31 68 VAL A C 1
ATOM 536 O O . VAL A 1 68 ? 4.959 -6.701 -1.729 1.00 93.31 68 VAL A O 1
ATOM 539 N N . VAL A 1 69 ? 3.231 -5.817 -0.601 1.00 94.44 69 VAL A N 1
ATOM 540 C CA . VAL A 1 69 ? 3.964 -4.653 -0.089 1.00 94.44 69 VAL A CA 1
ATOM 541 C C . VAL A 1 69 ? 4.038 -4.736 1.427 1.00 94.44 69 VAL A C 1
ATOM 543 O O . VAL A 1 69 ? 3.024 -4.888 2.098 1.00 94.44 69 VAL A O 1
ATOM 546 N N . VAL A 1 70 ? 5.246 -4.612 1.972 1.00 91.38 70 VAL A N 1
ATOM 547 C CA . VAL A 1 70 ? 5.494 -4.658 3.418 1.00 91.38 70 VAL A CA 1
ATOM 548 C C . VAL A 1 70 ? 6.326 -3.466 3.866 1.00 91.38 70 VAL A C 1
ATOM 550 O O . VAL A 1 70 ? 7.175 -2.968 3.123 1.00 91.38 70 VAL A O 1
ATOM 553 N N . ALA A 1 71 ? 6.133 -3.031 5.109 1.00 91.31 71 ALA A N 1
ATOM 554 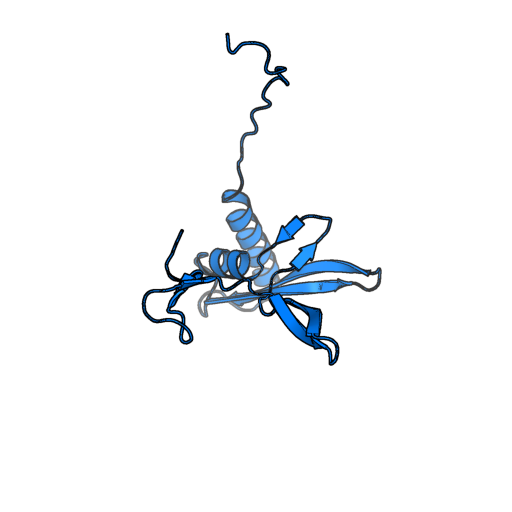C CA . ALA A 1 71 ? 7.083 -2.141 5.760 1.00 91.31 71 ALA A CA 1
ATOM 555 C C . ALA A 1 71 ? 8.254 -2.956 6.321 1.00 91.31 71 ALA A C 1
ATOM 557 O O . ALA A 1 71 ? 8.077 -3.901 7.088 1.00 91.31 71 ALA A O 1
ATOM 558 N N . ARG A 1 72 ? 9.472 -2.585 5.935 1.00 90.06 72 ARG A N 1
ATOM 559 C CA . ARG A 1 72 ? 10.723 -3.136 6.459 1.00 90.06 72 ARG A CA 1
ATOM 560 C C . ARG A 1 72 ? 11.475 -2.028 7.170 1.00 90.06 72 ARG A C 1
ATOM 562 O O . ARG A 1 72 ? 11.630 -0.938 6.629 1.00 90.06 72 ARG A O 1
ATOM 569 N N . GLN A 1 73 ? 11.986 -2.334 8.352 1.00 87.00 73 GLN A N 1
ATOM 570 C CA . GLN A 1 73 ? 12.959 -1.480 9.013 1.00 87.00 73 GLN A CA 1
ATOM 571 C C . GLN A 1 73 ? 14.355 -1.811 8.481 1.00 87.00 73 GLN A C 1
ATOM 573 O O . GLN A 1 73 ? 14.703 -2.988 8.340 1.00 87.00 73 GLN A O 1
ATOM 578 N N . ASP A 1 74 ? 15.137 -0.793 8.135 1.00 81.25 74 ASP A N 1
ATOM 579 C CA . ASP A 1 74 ? 16.553 -0.974 7.836 1.00 81.25 74 ASP A CA 1
ATOM 580 C C . ASP A 1 74 ? 17.410 -1.010 9.117 1.00 81.25 74 ASP A C 1
ATOM 582 O O . ASP A 1 74 ? 16.910 -0.910 10.239 1.00 81.25 74 ASP A O 1
ATOM 586 N N . ARG A 1 75 ? 18.729 -1.180 8.956 1.00 75.56 75 ARG A N 1
ATOM 587 C CA . ARG A 1 75 ? 19.672 -1.263 10.086 1.00 75.56 75 ARG A CA 1
ATOM 588 C C . ARG A 1 75 ? 19.791 0.040 10.883 1.00 75.56 75 ARG A C 1
ATOM 590 O O . ARG A 1 75 ? 20.225 -0.013 12.028 1.00 75.56 75 ARG A O 1
ATOM 597 N N . ALA A 1 76 ? 19.446 1.180 10.289 1.00 79.88 76 ALA A N 1
ATOM 598 C CA . ALA A 1 76 ? 19.488 2.488 10.934 1.00 79.88 76 ALA A CA 1
ATOM 599 C C . ALA A 1 76 ? 18.172 2.824 11.662 1.00 79.88 76 ALA A C 1
ATOM 601 O O . ALA A 1 76 ? 18.073 3.874 12.292 1.00 79.88 76 ALA A O 1
ATOM 602 N N . GLY A 1 77 ? 17.177 1.930 11.607 1.00 77.81 77 GLY A N 1
ATOM 603 C CA 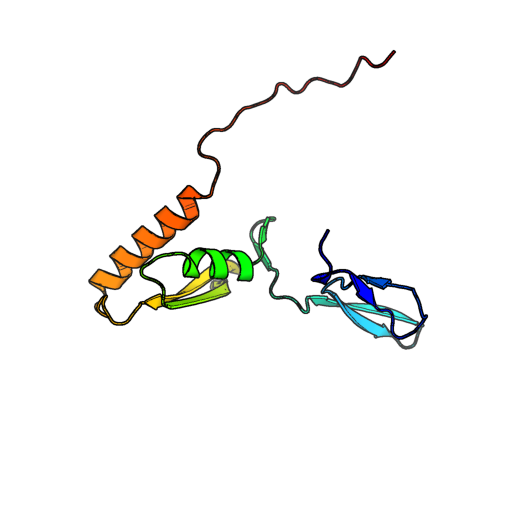. GLY A 1 77 ? 15.863 2.131 12.211 1.00 77.81 77 GLY A CA 1
ATOM 604 C C . GLY A 1 77 ? 14.848 2.780 11.269 1.00 77.81 77 GLY A C 1
ATOM 605 O O . GLY A 1 77 ? 13.687 2.937 11.660 1.00 77.81 77 GLY A O 1
ATOM 606 N N . ASP A 1 78 ? 15.240 3.091 10.032 1.00 84.81 78 ASP A N 1
ATOM 607 C CA . ASP A 1 78 ? 14.399 3.766 9.053 1.00 84.81 78 ASP A CA 1
ATOM 608 C C . ASP A 1 78 ? 13.413 2.769 8.430 1.00 84.81 78 ASP A C 1
ATOM 610 O O . ASP A 1 78 ? 13.781 1.759 7.820 1.00 84.81 78 ASP A O 1
ATOM 614 N N . GLN A 1 79 ? 12.119 3.038 8.608 1.00 88.06 79 GLN A N 1
ATOM 615 C CA . GLN A 1 79 ? 11.052 2.261 7.984 1.00 88.06 79 GLN A CA 1
ATOM 616 C C . GLN A 1 79 ? 10.921 2.641 6.506 1.00 88.06 79 GLN A C 1
ATOM 618 O O . GLN A 1 79 ? 10.781 3.816 6.157 1.00 88.06 79 GLN A O 1
ATOM 623 N N . ARG A 1 80 ? 10.907 1.634 5.633 1.00 91.50 80 ARG A N 1
ATOM 624 C CA . ARG A 1 80 ? 10.695 1.779 4.190 1.00 91.50 80 ARG A CA 1
ATOM 625 C C . ARG A 1 80 ? 9.712 0.736 3.681 1.00 91.50 80 ARG A C 1
ATOM 627 O O . ARG A 1 80 ? 9.653 -0.375 4.202 1.00 91.50 80 ARG A O 1
ATOM 634 N N . LEU A 1 81 ? 8.982 1.074 2.626 1.00 93.38 81 LEU A N 1
ATOM 635 C CA . LEU A 1 81 ? 8.175 0.091 1.911 1.00 93.38 81 LEU A CA 1
ATOM 636 C C . LEU A 1 81 ? 9.060 -0.745 0.994 1.00 93.38 81 LEU A C 1
ATOM 638 O O . LEU A 1 81 ? 9.947 -0.222 0.317 1.00 93.38 81 LEU A O 1
ATOM 642 N N . VAL A 1 82 ? 8.789 -2.042 0.966 1.00 94.31 82 VAL A N 1
ATOM 643 C CA . VAL A 1 82 ? 9.379 -2.995 0.032 1.00 94.31 82 VAL A CA 1
ATOM 644 C C . VAL A 1 82 ? 8.234 -3.718 -0.659 1.00 94.31 82 VAL A C 1
ATOM 646 O O . VAL A 1 82 ? 7.395 -4.320 0.008 1.00 94.31 82 VAL A O 1
ATOM 649 N N . ALA A 1 83 ? 8.205 -3.636 -1.987 1.00 94.94 83 ALA A N 1
ATOM 650 C CA . ALA A 1 83 ? 7.288 -4.397 -2.819 1.00 94.94 83 ALA A CA 1
ATOM 651 C C . ALA A 1 83 ? 8.007 -5.641 -3.348 1.00 94.94 83 ALA A C 1
ATOM 653 O O . ALA A 1 83 ? 9.073 -5.530 -3.956 1.00 94.94 83 ALA A O 1
ATOM 654 N N . TYR A 1 84 ? 7.420 -6.807 -3.113 1.00 93.44 84 TYR A N 1
ATOM 655 C CA . TYR A 1 84 ? 7.778 -8.059 -3.764 1.00 93.44 84 TYR A CA 1
ATOM 656 C C . TYR A 1 84 ? 6.787 -8.281 -4.896 1.00 93.44 84 TYR A C 1
ATOM 658 O O . TYR A 1 84 ? 5.581 -8.203 -4.675 1.00 93.44 84 TYR A O 1
ATOM 666 N N . VAL A 1 85 ? 7.298 -8.509 -6.101 1.00 93.38 85 VAL A N 1
ATOM 667 C CA . VAL A 1 85 ? 6.491 -8.552 -7.320 1.00 93.38 85 VAL A CA 1
ATOM 668 C C . VAL A 1 85 ? 6.813 -9.826 -8.079 1.00 93.38 85 VAL A C 1
ATOM 670 O O . VAL A 1 85 ? 7.983 -10.164 -8.260 1.00 93.38 85 VAL A O 1
ATOM 673 N N . VAL A 1 86 ? 5.772 -10.510 -8.537 1.00 91.12 86 VAL A N 1
ATOM 674 C CA . VAL A 1 86 ? 5.869 -11.630 -9.470 1.00 91.12 86 VAL A CA 1
ATOM 675 C C . VAL A 1 86 ? 5.560 -11.095 -10.864 1.00 91.12 86 VAL A C 1
ATOM 677 O O . VAL A 1 86 ? 4.461 -10.597 -11.112 1.00 91.12 86 VAL A O 1
ATOM 680 N N . ALA A 1 87 ? 6.529 -11.174 -11.776 1.00 90.56 87 ALA A N 1
ATOM 681 C CA . ALA A 1 87 ? 6.317 -10.822 -13.177 1.00 90.56 87 ALA A CA 1
ATOM 682 C C . ALA A 1 87 ? 5.488 -11.901 -13.889 1.00 90.56 87 ALA A C 1
ATOM 684 O O . ALA A 1 87 ? 5.565 -13.088 -13.556 1.00 90.56 87 ALA A O 1
ATOM 685 N N . LYS A 1 88 ? 4.695 -11.509 -14.889 1.00 88.25 88 LYS A N 1
ATOM 686 C CA . LYS A 1 88 ? 3.977 -12.482 -15.723 1.00 88.25 88 LYS A CA 1
ATOM 687 C C . LYS A 1 88 ? 4.966 -13.338 -16.536 1.00 88.25 88 LYS A C 1
ATOM 689 O O . LYS A 1 88 ? 5.970 -12.806 -17.008 1.00 88.25 88 LYS A O 1
ATOM 694 N N . PRO A 1 89 ? 4.651 -14.621 -16.812 1.00 76.19 89 PRO A N 1
ATOM 695 C CA . PRO A 1 89 ? 5.591 -15.584 -17.405 1.00 76.19 89 PRO A CA 1
ATOM 696 C C . PRO A 1 89 ? 6.223 -15.163 -18.740 1.00 76.19 89 PRO A C 1
ATOM 698 O O . PRO A 1 89 ? 7.312 -15.610 -19.073 1.00 76.19 89 PRO A O 1
ATOM 701 N N . ALA A 1 90 ? 5.545 -14.313 -19.516 1.00 72.00 90 ALA A N 1
ATOM 702 C CA . ALA A 1 90 ? 6.005 -13.881 -20.835 1.00 72.00 90 ALA A CA 1
ATOM 703 C C . ALA A 1 90 ? 7.165 -12.859 -20.812 1.00 72.00 90 ALA A C 1
ATOM 705 O O . ALA A 1 90 ? 7.628 -12.474 -21.879 1.00 72.00 90 ALA A O 1
ATOM 706 N N . HIS A 1 91 ? 7.613 -12.399 -19.636 1.00 65.25 91 HIS A N 1
ATOM 707 C CA . HIS A 1 91 ? 8.457 -11.200 -19.508 1.00 65.25 91 HIS A CA 1
ATOM 708 C C . HIS A 1 91 ? 9.854 -11.448 -18.918 1.00 65.25 91 HIS A C 1
ATOM 710 O O . HIS A 1 91 ? 10.486 -10.506 -18.455 1.00 65.25 91 HIS A O 1
ATOM 716 N N . GLY A 1 92 ? 10.346 -12.691 -18.982 1.00 61.22 92 GLY A N 1
ATOM 717 C CA . GLY A 1 92 ? 11.719 -13.025 -18.586 1.00 61.22 92 GLY A CA 1
ATOM 718 C C . GLY A 1 92 ? 11.972 -12.939 -17.077 1.00 61.22 92 GLY A C 1
ATOM 719 O O . GLY A 1 92 ? 11.106 -12.540 -16.297 1.00 61.22 92 GLY A O 1
ATOM 720 N N . SER A 1 93 ? 13.149 -13.391 -16.647 1.00 63.75 93 SER A N 1
ATOM 721 C CA . SER A 1 93 ? 13.555 -13.449 -15.234 1.00 63.75 93 SER A CA 1
ATOM 722 C C . SER A 1 93 ? 14.970 -12.917 -14.992 1.00 63.75 93 SER A C 1
ATOM 724 O O . SER A 1 93 ? 15.527 -13.159 -13.921 1.00 63.75 93 SER A O 1
ATOM 726 N N . ASP A 1 94 ? 15.571 -12.236 -15.970 1.00 66.50 94 ASP A N 1
ATOM 727 C CA . ASP A 1 94 ? 16.957 -11.782 -15.862 1.00 66.50 94 ASP A CA 1
ATOM 728 C C . ASP A 1 94 ? 17.059 -10.501 -15.011 1.00 66.50 94 ASP A C 1
ATOM 730 O O . ASP A 1 94 ? 16.130 -9.697 -14.923 1.00 66.50 94 ASP A O 1
ATOM 734 N N . GLU A 1 95 ? 18.209 -10.269 -14.363 1.00 62.88 95 GLU A N 1
ATOM 735 C CA . GLU A 1 95 ? 18.400 -9.094 -13.490 1.00 62.88 95 GLU A CA 1
ATOM 736 C C . GLU A 1 95 ? 18.230 -7.754 -14.230 1.00 62.88 95 GLU A C 1
ATOM 738 O O . GLU A 1 95 ? 17.727 -6.784 -13.651 1.00 62.88 95 GLU A O 1
ATOM 743 N N . ALA A 1 96 ? 18.617 -7.699 -15.511 1.00 61.41 96 ALA A N 1
ATOM 744 C CA . ALA A 1 96 ? 18.415 -6.528 -16.364 1.00 61.41 96 ALA A CA 1
ATOM 745 C C . ALA A 1 96 ? 16.916 -6.220 -16.560 1.00 61.41 96 ALA A C 1
ATOM 747 O O . ALA A 1 96 ? 16.515 -5.053 -16.490 1.00 61.41 96 ALA A O 1
ATOM 748 N N . ASP A 1 97 ? 16.083 -7.258 -16.686 1.00 76.69 97 ASP A N 1
ATOM 749 C CA . ASP A 1 97 ? 14.623 -7.135 -16.769 1.00 76.69 97 ASP A CA 1
ATOM 750 C C . ASP A 1 97 ? 14.045 -6.615 -15.446 1.00 76.69 97 ASP A C 1
ATOM 752 O O . ASP A 1 97 ? 13.126 -5.793 -15.433 1.00 76.69 97 ASP A O 1
ATOM 756 N N . GLY A 1 98 ? 14.635 -7.012 -14.313 1.00 83.38 98 GLY A N 1
ATOM 757 C CA . GLY A 1 98 ? 14.218 -6.572 -12.981 1.00 83.38 98 GLY A CA 1
ATOM 758 C C . GLY A 1 98 ? 14.361 -5.062 -12.757 1.00 83.38 98 GLY A C 1
ATOM 759 O O . GLY A 1 98 ? 13.452 -4.422 -12.217 1.00 83.38 98 GLY A O 1
ATOM 760 N N . ALA A 1 99 ? 15.472 -4.460 -13.193 1.00 86.44 99 ALA A N 1
ATOM 761 C CA . ALA A 1 99 ? 15.677 -3.014 -13.076 1.00 86.44 99 ALA A CA 1
ATOM 762 C C . ALA A 1 99 ? 14.706 -2.221 -13.971 1.00 86.44 99 ALA A C 1
ATOM 764 O O . ALA A 1 99 ? 14.125 -1.225 -13.522 1.00 86.44 99 ALA A O 1
ATOM 765 N N . GLN A 1 100 ? 14.492 -2.691 -15.204 1.00 88.06 100 GLN A N 1
ATOM 766 C CA . GLN A 1 100 ? 13.540 -2.112 -16.155 1.00 88.06 100 GLN A CA 1
ATOM 767 C C . GLN A 1 100 ? 12.102 -2.191 -15.615 1.00 88.06 100 GLN A C 1
ATOM 769 O O . GLN A 1 100 ? 11.385 -1.186 -15.607 1.00 88.06 100 GLN A O 1
ATOM 774 N N . LEU A 1 101 ? 11.708 -3.353 -15.082 1.00 89.88 101 LEU A N 1
ATOM 775 C CA . LEU A 1 101 ? 10.412 -3.568 -14.441 1.00 89.88 101 LEU A CA 1
ATOM 776 C C . LEU A 1 101 ? 10.232 -2.622 -13.251 1.00 89.88 101 LEU A C 1
ATOM 778 O O . LEU A 1 101 ? 9.234 -1.911 -13.170 1.00 89.88 101 LEU A O 1
ATOM 782 N N . ALA A 1 102 ? 11.216 -2.539 -12.355 1.00 91.88 102 ALA A N 1
ATOM 783 C CA . ALA A 1 102 ? 11.139 -1.649 -11.201 1.00 91.88 102 ALA A CA 1
ATOM 784 C C . ALA A 1 102 ? 11.006 -0.168 -11.602 1.00 91.88 102 ALA A C 1
ATOM 786 O O . ALA A 1 102 ? 10.331 0.599 -10.910 1.00 91.88 102 ALA A O 1
ATOM 787 N N . ALA A 1 103 ? 11.641 0.261 -12.696 1.00 93.12 103 ALA A N 1
ATOM 788 C CA . ALA A 1 103 ? 11.481 1.614 -13.228 1.00 93.12 103 ALA A CA 1
ATOM 789 C C . ALA A 1 103 ? 10.066 1.843 -13.788 1.00 93.12 103 ALA A C 1
ATOM 791 O O . ALA A 1 103 ? 9.430 2.844 -13.453 1.00 93.12 103 ALA A O 1
ATOM 792 N N . SER A 1 104 ? 9.551 0.890 -14.567 1.00 94.31 104 SER A N 1
ATOM 793 C CA . SER A 1 104 ? 8.197 0.920 -15.132 1.00 94.31 104 SER A CA 1
ATOM 794 C C . SER A 1 104 ? 7.115 0.970 -14.043 1.00 94.31 104 SER A C 1
ATOM 796 O O . SER A 1 104 ? 6.241 1.835 -14.087 1.00 94.31 104 SER A O 1
ATOM 798 N N . LEU A 1 105 ? 7.234 0.157 -12.988 1.00 95.38 105 LEU A N 1
ATOM 799 C CA . LEU A 1 105 ? 6.293 0.160 -11.861 1.00 95.38 105 LEU A CA 1
ATOM 800 C C . LEU A 1 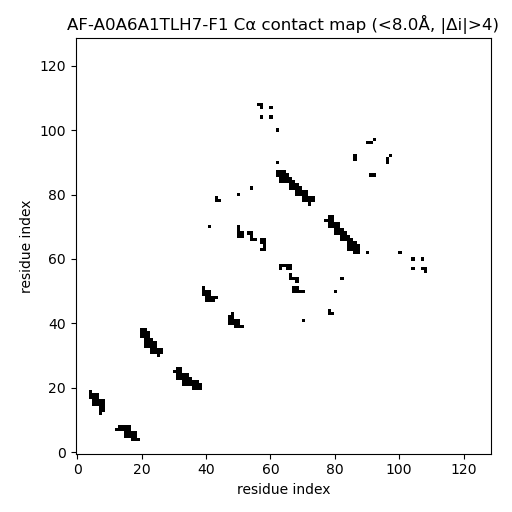105 ? 6.313 1.472 -11.068 1.00 95.38 105 LEU A C 1
ATOM 802 O O . LEU A 1 105 ? 5.266 1.951 -10.633 1.00 95.38 105 LEU A O 1
ATOM 806 N N . ARG A 1 106 ? 7.490 2.089 -10.894 1.00 95.31 106 ARG A N 1
ATOM 807 C CA . ARG A 1 106 ? 7.587 3.419 -10.268 1.00 95.31 106 ARG A CA 1
ATOM 808 C C . ARG A 1 106 ? 6.893 4.487 -11.106 1.00 95.31 106 ARG A C 1
ATOM 810 O O . ARG A 1 106 ? 6.207 5.331 -10.535 1.00 95.31 106 ARG A O 1
ATOM 817 N N . ALA A 1 107 ? 7.062 4.450 -12.428 1.00 95.44 107 ALA A N 1
ATOM 818 C CA . ALA A 1 107 ? 6.390 5.378 -13.333 1.00 95.44 107 ALA A CA 1
ATOM 819 C C . ALA A 1 107 ? 4.864 5.198 -13.286 1.00 95.44 107 ALA A C 1
ATOM 821 O O . ALA A 1 107 ? 4.142 6.186 -13.157 1.00 95.44 107 ALA A O 1
ATOM 822 N N . HIS A 1 108 ? 4.387 3.949 -13.292 1.00 95.81 108 HIS A N 1
ATOM 823 C CA . HIS A 1 108 ? 2.968 3.608 -13.152 1.00 95.81 108 HIS A CA 1
ATOM 824 C C . HIS A 1 108 ? 2.365 4.182 -11.868 1.00 95.81 108 HIS A C 1
ATOM 826 O O . HIS A 1 108 ? 1.436 4.985 -11.934 1.00 95.81 108 HIS A O 1
ATOM 832 N N . LEU A 1 109 ? 2.943 3.868 -10.704 1.00 95.44 109 LEU A N 1
ATOM 833 C CA . LEU A 1 109 ? 2.459 4.403 -9.427 1.00 95.44 109 LEU 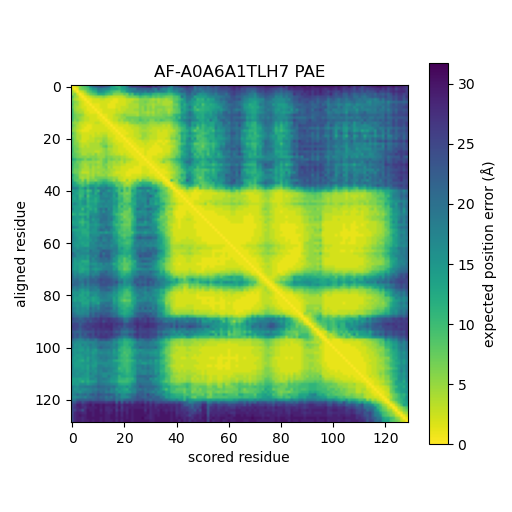A CA 1
ATOM 834 C C . LEU A 1 109 ? 2.557 5.934 -9.360 1.00 95.44 109 LEU A C 1
ATOM 836 O O . LEU A 1 109 ? 1.655 6.588 -8.843 1.00 95.44 109 LEU A O 1
ATOM 840 N N . GLY A 1 110 ? 3.633 6.515 -9.898 1.00 94.69 110 GLY A N 1
ATOM 841 C CA . GLY A 1 110 ? 3.821 7.965 -9.948 1.00 94.69 110 GLY A CA 1
ATOM 842 C C . GLY A 1 110 ? 2.770 8.681 -10.798 1.00 94.69 110 GLY A C 1
ATOM 843 O O . GLY A 1 110 ? 2.385 9.796 -10.458 1.00 94.69 110 GLY A O 1
ATOM 844 N N . SER A 1 111 ? 2.260 8.035 -11.851 1.00 94.12 111 SER A N 1
ATOM 845 C CA . SER A 1 111 ? 1.222 8.601 -12.725 1.00 94.12 111 SER A CA 1
ATOM 846 C C . SER A 1 111 ? -0.139 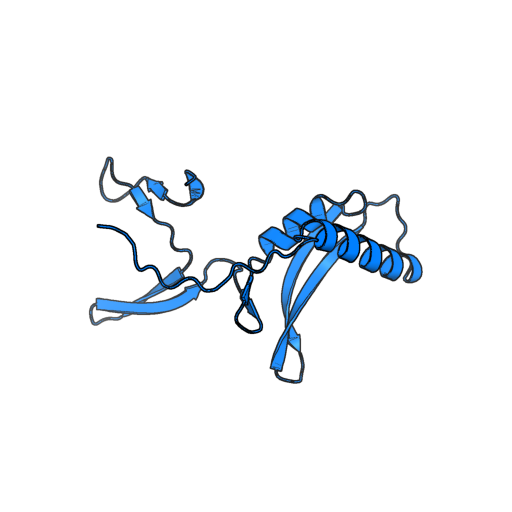8.778 -12.040 1.00 94.12 111 SER A C 1
ATOM 848 O O . SER A 1 111 ? -0.954 9.578 -12.494 1.00 94.12 111 SER A O 1
ATOM 850 N N . LEU A 1 112 ? -0.368 8.071 -10.927 1.00 91.81 112 LEU A N 1
ATOM 851 C CA . LEU A 1 112 ? -1.586 8.179 -10.119 1.00 91.81 112 LEU A CA 1
ATOM 852 C C . LEU A 1 112 ? -1.582 9.414 -9.209 1.00 91.81 112 LEU A C 1
ATOM 854 O O . LEU A 1 112 ? -2.622 9.795 -8.670 1.00 91.81 112 LEU A O 1
ATOM 858 N N . LEU A 1 113 ? -0.414 10.022 -8.996 1.00 91.38 113 LEU A N 1
ATOM 859 C CA . LEU A 1 113 ? -0.274 11.195 -8.147 1.00 91.38 113 LEU A CA 1
ATOM 860 C C . LEU A 1 113 ? -0.595 12.471 -8.936 1.00 91.38 113 LEU A C 1
ATOM 862 O O . LEU A 1 113 ? -0.304 12.554 -10.131 1.00 91.38 113 LEU A O 1
ATOM 866 N N . PRO A 1 114 ? -1.147 13.508 -8.280 1.00 90.38 114 PRO A N 1
ATOM 867 C CA . PRO A 1 114 ? -1.357 14.796 -8.922 1.00 90.38 114 PRO A CA 1
ATOM 868 C C . PRO A 1 114 ? -0.061 15.340 -9.528 1.00 90.38 114 PRO A C 1
ATOM 870 O O . PRO A 1 114 ? 0.960 15.473 -8.852 1.00 90.38 114 PRO A O 1
ATOM 873 N N . THR A 1 115 ? -0.116 15.703 -10.806 1.00 89.75 115 THR A N 1
ATOM 874 C CA . THR A 1 115 ? 1.020 16.301 -11.522 1.00 89.75 115 THR A CA 1
ATOM 875 C C . THR A 1 115 ? 1.076 17.819 -11.370 1.00 89.75 115 THR A C 1
ATOM 877 O O . THR A 1 115 ? 2.120 18.427 -11.589 1.00 89.75 115 THR A O 1
ATOM 880 N N . THR A 1 116 ? -0.037 18.443 -10.979 1.00 90.00 116 THR A N 1
ATOM 881 C CA . THR A 1 116 ? -0.162 19.895 -10.816 1.00 90.00 116 THR A CA 1
ATOM 882 C C . THR A 1 116 ? -0.595 20.231 -9.398 1.00 90.00 116 THR A C 1
ATOM 884 O O . THR A 1 116 ? -1.474 19.581 -8.834 1.00 90.00 116 THR A O 1
ATOM 887 N N . TRP A 1 117 ? 0.000 21.282 -8.840 1.00 89.38 117 TRP A N 1
ATOM 888 C CA . TRP A 1 117 ? -0.262 21.743 -7.483 1.00 89.38 117 TRP A CA 1
ATOM 889 C C . TRP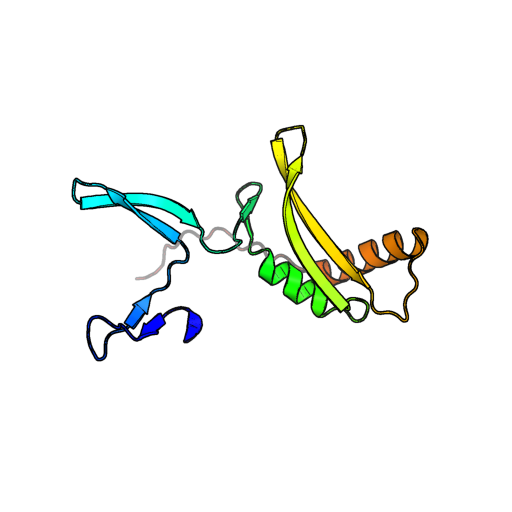 A 1 117 ? -0.760 23.185 -7.531 1.00 89.38 117 TRP A C 1
ATOM 891 O O . TRP A 1 117 ? -0.055 24.075 -8.004 1.00 89.38 117 TRP A O 1
ATOM 901 N N . CYS A 1 118 ? -1.964 23.429 -7.020 1.00 88.12 118 CYS A N 1
ATOM 902 C CA . CYS A 1 118 ? -2.512 24.775 -6.882 1.00 88.12 118 CYS A CA 1
ATOM 903 C C . CYS A 1 118 ? -2.378 25.229 -5.429 1.00 88.12 118 CYS A C 1
ATOM 905 O O . CYS A 1 118 ? -3.009 24.669 -4.532 1.00 88.12 118 CYS A O 1
ATOM 907 N N . ARG A 1 119 ? -1.567 26.262 -5.182 1.00 86.38 119 ARG A N 1
ATOM 908 C CA . ARG A 1 119 ? -1.478 26.892 -3.861 1.00 86.38 119 ARG A CA 1
ATOM 909 C C . ARG A 1 119 ? -2.633 27.876 -3.697 1.00 86.38 119 ARG A C 1
ATOM 911 O O . ARG A 1 119 ? -2.662 28.904 -4.367 1.00 86.38 119 ARG A O 1
ATOM 918 N N . LEU A 1 120 ? -3.554 27.586 -2.784 1.00 83.81 120 LEU A N 1
ATOM 919 C CA . LEU A 1 120 ? -4.578 28.552 -2.388 1.00 83.81 120 LEU A CA 1
ATOM 920 C C . LEU A 1 120 ? -3.966 29.603 -1.444 1.00 83.81 120 LEU A C 1
ATOM 922 O O . LEU A 1 120 ? -3.155 29.242 -0.581 1.00 83.81 120 LEU A O 1
ATOM 926 N N . PRO A 1 121 ? -4.314 30.897 -1.582 1.00 77.75 121 PRO A N 1
ATOM 927 C CA . PRO A 1 121 ? -3.948 31.894 -0.586 1.00 77.75 121 PRO A CA 1
ATOM 928 C C . PRO A 1 121 ? -4.590 31.518 0.754 1.00 77.75 121 PRO A C 1
ATOM 930 O O . PRO A 1 121 ? -5.741 31.084 0.804 1.00 77.75 121 PRO A O 1
ATOM 933 N N . SER A 1 122 ? -3.849 31.680 1.850 1.00 71.38 122 SER A N 1
ATOM 934 C CA . SER A 1 122 ? -4.381 31.507 3.201 1.00 71.38 122 SER A CA 1
ATOM 935 C C . SER A 1 122 ? -5.356 32.647 3.495 1.00 71.38 122 SER A C 1
ATOM 937 O O . SE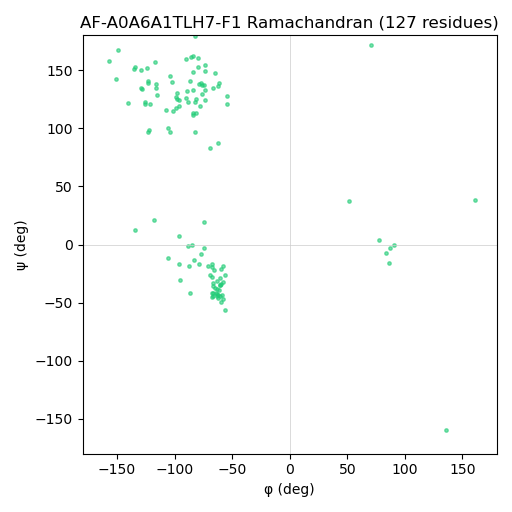R A 1 122 ? -4.970 33.673 4.050 1.00 71.38 122 SER A O 1
ATOM 939 N N . CYS A 1 123 ? -6.607 32.520 3.061 1.00 61.28 123 CYS A N 1
ATOM 940 C CA . CYS A 1 123 ? -7.626 33.504 3.385 1.00 61.28 123 CYS A CA 1
ATOM 941 C C . CYS A 1 123 ? -8.200 33.161 4.760 1.00 61.28 123 CYS A C 1
ATOM 943 O O . CYS A 1 123 ? -8.834 32.118 4.939 1.00 61.28 123 CYS A O 1
ATOM 945 N N . GLY A 1 124 ? -7.953 34.038 5.736 1.00 61.34 124 GLY A N 1
ATOM 946 C CA . GLY A 1 124 ? -8.697 34.043 6.985 1.00 61.34 124 GLY A CA 1
ATOM 947 C C . GLY A 1 124 ? -10.180 34.144 6.656 1.00 61.34 124 GLY A C 1
ATOM 948 O O . GLY A 1 124 ? -10.606 35.078 5.978 1.00 61.34 124 GLY A O 1
ATOM 949 N N . TRP A 1 125 ? -10.947 33.150 7.092 1.00 50.81 125 TRP A N 1
ATOM 950 C CA . TRP A 1 125 ? -12.401 33.164 7.035 1.00 50.81 125 TRP A CA 1
ATOM 951 C C . TRP A 1 125 ? -12.919 34.327 7.897 1.00 50.81 125 TRP A C 1
ATOM 953 O O . TRP A 1 125 ? -13.195 34.169 9.081 1.00 50.81 125 TRP A O 1
ATOM 963 N N . MET A 1 126 ? -13.024 35.519 7.316 1.00 52.56 126 MET A N 1
ATOM 964 C CA . MET A 1 126 ? -13.810 36.629 7.848 1.00 52.56 126 MET A CA 1
ATOM 965 C C . MET A 1 126 ? -14.803 37.024 6.766 1.00 52.56 126 MET A C 1
ATOM 967 O O . MET A 1 126 ? -14.457 37.742 5.834 1.00 52.56 126 MET A O 1
ATOM 971 N N . GLY A 1 127 ? -16.031 36.515 6.869 1.00 56.34 127 GLY A N 1
ATOM 972 C CA . GLY A 1 127 ? -17.079 36.896 5.926 1.00 56.34 127 GLY A CA 1
ATOM 973 C C . GLY A 1 127 ? -18.285 35.970 5.814 1.00 56.34 127 GLY A C 1
ATOM 974 O O . GLY A 1 127 ? -18.785 35.817 4.711 1.00 56.34 127 GLY A O 1
ATOM 975 N N . CYS A 1 128 ? -18.776 35.388 6.912 1.00 43.81 128 CYS A N 1
ATOM 976 C CA . CYS A 1 128 ? -20.208 35.091 7.024 1.00 43.81 128 CYS A CA 1
ATOM 977 C C . CYS A 1 128 ? -20.799 36.124 7.989 1.00 43.81 128 CYS A C 1
ATOM 979 O O . CYS A 1 128 ? -20.599 36.026 9.200 1.00 43.81 128 CYS A O 1
ATOM 981 N N . ARG A 1 129 ? -21.445 37.151 7.433 1.00 46.59 129 ARG A N 1
ATOM 982 C CA . ARG A 1 129 ? -22.570 37.830 8.083 1.00 46.59 129 ARG A CA 1
ATOM 983 C C . ARG A 1 129 ? -23.842 37.278 7.471 1.00 46.59 129 ARG A C 1
ATOM 985 O O . ARG A 1 129 ? -23.794 36.993 6.255 1.00 46.59 129 ARG A O 1
#